Protein AF-A0A662INQ3-F1 (afdb_monomer)

Sequence (172 aa):
MEGEELARLAVEKHVGRTALNNLLWVINVRKDVAGVESYIRMQSARDVWGIEFARYLLDLLRKCGNDLSVFSKIVAIAHSTYEYYRTKPVMEALLRHKEQLLDIIRAFLASKNLGKECDISIRGKTLKVFIKQGIERRKRGDLARQLQKAI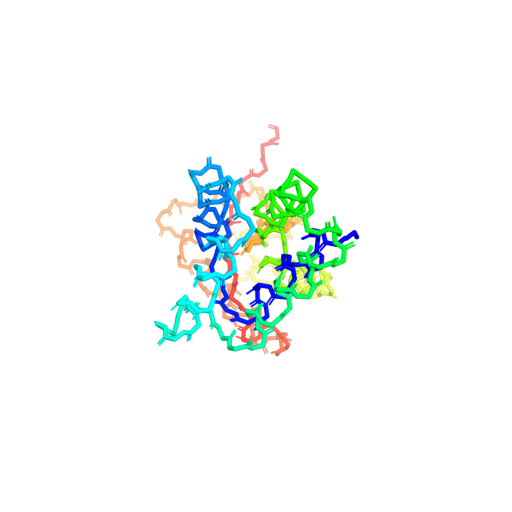KRRIPALGRVKFNILFERVEV

Solvent-accessible surface area (backbone atoms only — not comparable to full-atom values): 9357 Å² total; per-residue (Å²): 106,74,17,55,51,49,17,44,49,29,51,74,65,69,38,53,62,66,57,42,49,49,49,48,51,44,49,70,69,59,72,42,64,68,56,44,52,52,50,42,57,49,36,30,76,66,72,63,29,52,64,68,58,33,50,51,52,53,53,50,33,52,72,44,73,58,35,64,69,59,40,43,53,33,46,49,44,12,46,70,44,27,64,54,56,65,26,40,66,47,38,51,57,52,58,77,38,45,68,63,50,49,55,53,48,29,54,51,30,46,76,66,77,51,49,59,67,66,51,76,48,80,54,59,48,32,42,36,38,33,24,72,57,82,71,59,76,86,52,47,66,57,50,30,52,52,50,50,52,52,47,29,71,77,37,62,89,46,54,84,57,79,67,46,59,44,84,42,61,57,86,127

pLDDT: mean 94.36, std 5.31, range [53.88, 98.19]

Foldseek 3Di:
DLLQVLLLVCLVQVQDLVNLVVLLVQCVVVVALVSSLVVLVVCCVVVNGPPVSSVVLNVLCVVVVVPSVVSSVSSVSSSVCNLVSNQVVQLVLCVVCVVVLLVLVLVLCVVVVQHNDWDWDDDRQEIEIEGQHDDDPVCFQVSFVVSLVSCCVSPVSCVPRRGTYGYDYDDD

Radius of gyration: 21.88 Å; Cα contacts (8 Å, |Δi|>4): 205; chains: 1; bounding box: 46×32×57 Å

Secondary structure (DSSP, 8-state):
-HHHHHHHHHHHTT--HHHHHHHHHHHHHH-SHHHHHHHHHHHHHTTSS-HHHHHHHHHHHHHTTT-HHHHHHHHHHHHHHHHHHHHHHHHHHHHHTHHHHHHHHHHHHHHTTS-S-EEEEEETTEEEEEESSPPPHHHHHHHHHHHHHHHHHH-GGGSS---EEEEEE---

Structure (mmCIF, N/CA/C/O backbone):
data_AF-A0A662INQ3-F1
#
_entry.id   AF-A0A662INQ3-F1
#
loop_
_atom_site.group_PDB
_atom_site.id
_atom_site.type_s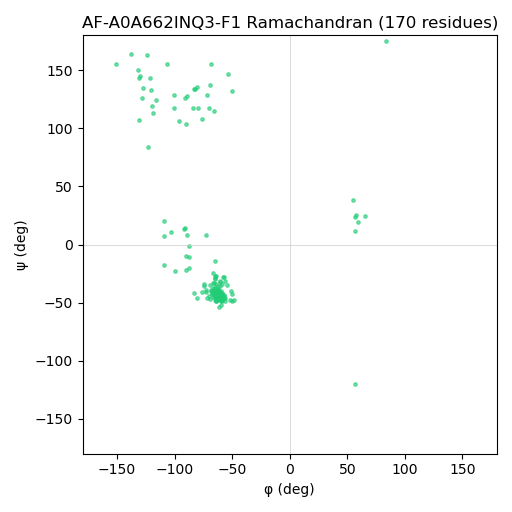ymbol
_atom_site.label_atom_id
_atom_site.label_alt_id
_atom_site.label_comp_id
_atom_site.label_asym_id
_atom_site.label_entity_id
_atom_site.label_seq_id
_atom_site.pdbx_PDB_ins_code
_atom_site.Cartn_x
_atom_site.Cartn_y
_atom_site.Cartn_z
_atom_site.occupancy
_atom_site.B_iso_or_equiv
_atom_site.auth_seq_id
_atom_site.auth_comp_id
_atom_site.auth_asym_id
_atom_site.auth_atom_id
_atom_site.pdbx_PDB_model_num
ATOM 1 N N . MET A 1 1 ? 0.612 11.247 -13.820 1.00 81.62 1 MET A N 1
ATOM 2 C CA . MET A 1 1 ? 1.952 11.326 -14.470 1.00 81.62 1 MET A CA 1
ATOM 3 C C . MET A 1 1 ? 2.464 9.919 -14.802 1.00 81.62 1 MET A C 1
ATOM 5 O O . MET A 1 1 ? 2.024 8.988 -14.145 1.00 81.62 1 MET A O 1
ATOM 9 N N . GLU A 1 2 ? 3.386 9.715 -15.758 1.00 92.44 2 GLU A N 1
ATOM 10 C CA . GLU A 1 2 ? 3.841 8.345 -16.118 1.00 92.44 2 GLU A CA 1
ATOM 11 C C . GLU A 1 2 ? 4.491 7.574 -14.950 1.00 92.44 2 GLU A C 1
ATOM 13 O O . GLU A 1 2 ? 4.317 6.363 -14.844 1.00 92.44 2 GLU A O 1
ATOM 18 N N . GLY A 1 3 ? 5.175 8.259 -14.024 1.00 94.31 3 GLY A N 1
ATOM 19 C CA . GLY A 1 3 ? 5.772 7.610 -12.845 1.00 94.31 3 GLY A CA 1
ATOM 20 C C . GLY A 1 3 ? 4.735 7.087 -11.848 1.00 94.31 3 GLY A C 1
ATOM 21 O O . GLY A 1 3 ? 4.871 5.993 -11.313 1.00 94.31 3 GLY A O 1
ATOM 22 N N . GLU A 1 4 ? 3.658 7.838 -11.639 1.00 96.75 4 GLU A N 1
ATOM 23 C CA . GLU A 1 4 ? 2.516 7.410 -10.823 1.00 96.75 4 GLU A CA 1
ATOM 24 C C . GLU A 1 4 ? 1.789 6.210 -11.435 1.00 96.75 4 GLU A C 1
ATOM 26 O O . GLU A 1 4 ? 1.406 5.277 -10.730 1.00 96.75 4 GLU A O 1
ATOM 31 N N . GLU A 1 5 ? 1.628 6.219 -12.758 1.00 96.75 5 GLU A N 1
ATOM 32 C CA . GLU A 1 5 ? 1.019 5.112 -13.486 1.00 96.75 5 GLU A CA 1
ATOM 33 C C . GLU A 1 5 ? 1.880 3.847 -13.394 1.00 96.75 5 GLU A C 1
ATOM 35 O O . GLU A 1 5 ? 1.370 2.766 -13.102 1.00 96.75 5 GLU A O 1
ATOM 40 N N . LEU A 1 6 ? 3.203 3.987 -13.524 1.00 97.44 6 LEU A N 1
ATOM 41 C CA . LEU A 1 6 ? 4.135 2.885 -13.307 1.00 97.44 6 LEU A CA 1
ATOM 42 C C . LEU A 1 6 ? 4.059 2.342 -11.867 1.00 97.44 6 LEU A C 1
ATOM 44 O O . LEU A 1 6 ? 4.086 1.126 -11.676 1.00 97.44 6 LEU A O 1
ATOM 48 N N . ALA A 1 7 ? 3.921 3.204 -10.852 1.00 97.69 7 ALA A N 1
ATOM 49 C CA . ALA A 1 7 ? 3.723 2.767 -9.466 1.00 97.69 7 ALA A CA 1
ATOM 50 C C . ALA A 1 7 ? 2.416 1.985 -9.284 1.00 97.69 7 ALA A C 1
ATOM 52 O O . ALA A 1 7 ? 2.410 0.934 -8.638 1.00 97.69 7 ALA A O 1
ATOM 53 N N . ARG A 1 8 ? 1.315 2.479 -9.864 1.00 96.75 8 ARG A N 1
ATOM 54 C CA . ARG A 1 8 ? 0.008 1.811 -9.841 1.00 96.75 8 ARG A CA 1
ATOM 55 C C . ARG A 1 8 ? 0.091 0.426 -10.478 1.00 96.75 8 ARG A C 1
ATOM 57 O O . ARG A 1 8 ? -0.337 -0.550 -9.861 1.00 96.75 8 ARG A O 1
ATOM 64 N N . LEU A 1 9 ? 0.697 0.336 -11.661 1.00 96.75 9 LEU A N 1
ATOM 65 C CA . LEU A 1 9 ? 0.875 -0.921 -12.380 1.00 96.75 9 LEU A CA 1
ATOM 66 C C . LEU A 1 9 ? 1.782 -1.892 -11.615 1.00 96.75 9 LEU A C 1
ATOM 68 O O . LEU A 1 9 ? 1.478 -3.079 -11.544 1.00 96.75 9 LEU A O 1
ATOM 72 N N . ALA A 1 10 ? 2.860 -1.405 -10.993 1.00 96.69 10 ALA A N 1
ATOM 73 C CA . ALA A 1 10 ? 3.734 -2.240 -10.171 1.00 96.69 10 ALA A CA 1
ATOM 74 C C . ALA A 1 10 ? 2.961 -2.893 -9.014 1.00 96.69 10 ALA A C 1
ATOM 76 O O . ALA A 1 10 ? 3.087 -4.094 -8.789 1.00 96.69 10 ALA A O 1
ATOM 77 N N . VAL A 1 11 ? 2.102 -2.136 -8.321 1.00 96.06 11 VAL A N 1
ATOM 78 C CA . VAL A 1 11 ? 1.241 -2.676 -7.253 1.00 96.06 11 VAL A CA 1
ATOM 79 C C . VAL A 1 11 ? 0.253 -3.712 -7.796 1.00 96.06 11 VAL A C 1
ATOM 81 O O . VAL A 1 11 ? 0.097 -4.773 -7.190 1.00 96.06 11 VAL A O 1
ATOM 84 N N . GLU A 1 12 ? -0.399 -3.420 -8.924 1.00 95.19 12 GLU A N 1
ATOM 85 C CA . GLU A 1 12 ? -1.380 -4.305 -9.567 1.00 95.19 12 GLU A CA 1
ATOM 86 C C . GLU A 1 12 ? -0.755 -5.631 -10.021 1.00 95.19 12 GLU A C 1
ATOM 88 O O . GLU A 1 12 ? -1.340 -6.693 -9.827 1.00 95.19 12 GLU A O 1
ATOM 93 N N . LYS A 1 13 ? 0.461 -5.576 -10.570 1.00 94.69 13 LYS A N 1
ATOM 94 C CA . LYS A 1 13 ? 1.213 -6.737 -11.066 1.00 94.69 13 LYS A CA 1
ATOM 95 C C . LYS A 1 13 ? 2.124 -7.367 -10.008 1.00 94.69 13 LYS A C 1
ATOM 97 O O . LYS A 1 13 ? 2.994 -8.159 -10.351 1.00 94.69 13 LYS A O 1
ATOM 102 N N . HIS A 1 14 ? 1.935 -7.021 -8.732 1.00 93.44 14 HIS A N 1
ATOM 103 C CA . HIS A 1 14 ? 2.686 -7.561 -7.592 1.00 93.44 14 HIS A CA 1
ATOM 104 C C . HIS A 1 14 ? 4.215 -7.365 -7.656 1.00 93.44 14 HIS A C 1
ATOM 106 O O . HIS A 1 14 ? 4.968 -8.085 -7.002 1.00 93.44 14 HIS A O 1
ATOM 112 N N . VAL A 1 15 ? 4.685 -6.345 -8.375 1.00 94.88 15 VAL A N 1
ATOM 113 C CA . VAL A 1 15 ? 6.100 -5.977 -8.448 1.00 94.88 15 VAL A CA 1
ATOM 114 C C . VAL A 1 15 ? 6.461 -5.089 -7.261 1.00 94.88 15 VAL A C 1
ATOM 116 O O . VAL A 1 15 ? 5.943 -3.988 -7.096 1.00 94.88 15 VAL A O 1
ATOM 119 N N . GLY A 1 16 ? 7.372 -5.569 -6.414 1.00 93.69 16 GLY A N 1
ATOM 120 C CA . GLY A 1 16 ? 7.753 -4.875 -5.186 1.00 93.69 16 GLY A CA 1
ATOM 121 C C . GLY A 1 16 ? 8.521 -3.566 -5.411 1.00 93.69 16 GLY A C 1
ATOM 122 O O . GLY A 1 16 ? 9.260 -3.406 -6.379 1.00 93.69 16 GLY A O 1
ATOM 123 N N . ARG A 1 17 ? 8.456 -2.657 -4.430 1.00 96.19 17 ARG A N 1
ATOM 124 C CA . ARG A 1 17 ? 9.241 -1.408 -4.404 1.00 96.19 17 ARG A CA 1
ATOM 125 C C . ARG A 1 17 ? 10.740 -1.632 -4.643 1.00 96.19 17 ARG A C 1
ATOM 127 O O . ARG A 1 17 ? 11.373 -0.867 -5.363 1.00 96.19 17 ARG A O 1
ATOM 134 N N . THR A 1 18 ? 11.297 -2.701 -4.073 1.00 96.12 18 THR A N 1
ATOM 135 C CA . THR A 1 18 ? 12.710 -3.075 -4.234 1.00 96.12 18 THR A CA 1
ATOM 136 C C . THR A 1 18 ? 13.075 -3.354 -5.690 1.00 96.12 18 THR A C 1
ATOM 138 O O . THR A 1 18 ? 14.164 -2.994 -6.116 1.00 96.12 18 THR A O 1
ATOM 141 N N . ALA A 1 19 ? 12.168 -3.932 -6.482 1.00 95.56 19 ALA A N 1
ATOM 142 C CA . ALA A 1 19 ? 12.409 -4.156 -7.904 1.00 95.56 19 ALA A CA 1
ATOM 143 C C . ALA A 1 19 ? 12.542 -2.837 -8.684 1.00 95.56 19 ALA A C 1
ATOM 145 O O . ALA A 1 19 ? 13.437 -2.720 -9.519 1.00 95.56 19 ALA A O 1
ATOM 146 N N . LEU A 1 20 ? 11.719 -1.828 -8.371 1.00 97.00 20 LEU A N 1
ATOM 147 C CA . LEU A 1 20 ? 11.854 -0.484 -8.949 1.00 97.00 20 LEU A CA 1
ATOM 148 C C . LEU A 1 20 ? 13.193 0.162 -8.558 1.00 97.00 20 LEU A C 1
ATOM 150 O O . LEU A 1 20 ? 13.865 0.753 -9.399 1.00 97.00 20 LEU A O 1
ATOM 154 N N . ASN A 1 21 ? 13.619 0.001 -7.302 1.00 97.38 21 ASN A N 1
ATOM 155 C CA . ASN A 1 21 ? 14.921 0.490 -6.844 1.00 97.38 21 ASN A CA 1
ATOM 156 C C . ASN A 1 21 ? 16.095 -0.224 -7.538 1.00 97.38 21 ASN A C 1
ATOM 158 O O . ASN A 1 21 ? 17.072 0.412 -7.925 1.00 97.38 21 ASN A O 1
ATOM 162 N N . ASN A 1 22 ? 15.991 -1.537 -7.745 1.00 96.81 22 ASN A N 1
ATOM 163 C CA . ASN A 1 22 ? 17.000 -2.301 -8.474 1.00 96.81 22 ASN A CA 1
ATOM 164 C C . ASN A 1 22 ? 17.083 -1.860 -9.939 1.00 96.81 22 ASN A C 1
ATOM 166 O O . ASN A 1 22 ? 18.182 -1.763 -10.477 1.00 96.81 22 ASN A O 1
ATOM 170 N N . LEU A 1 23 ? 15.951 -1.533 -10.571 1.00 97.12 23 LEU A N 1
ATOM 171 C CA . LEU A 1 23 ? 15.945 -0.958 -11.916 1.00 97.12 23 LEU A CA 1
ATOM 172 C C . LEU A 1 23 ? 16.677 0.393 -11.956 1.00 97.12 23 LEU A C 1
ATOM 174 O O . LEU A 1 23 ? 17.507 0.587 -12.838 1.00 97.12 23 LEU A O 1
ATOM 178 N N . LEU A 1 24 ? 16.453 1.288 -10.985 1.00 97.19 24 LEU A N 1
ATOM 179 C CA . LEU A 1 24 ? 17.217 2.544 -10.875 1.00 97.19 24 LEU A CA 1
ATOM 180 C C . LEU A 1 24 ? 18.721 2.295 -10.767 1.00 97.19 24 LEU A C 1
ATOM 182 O O . LEU A 1 24 ? 19.511 2.929 -11.468 1.00 97.19 24 LEU A O 1
ATOM 186 N N . TRP A 1 25 ? 19.114 1.347 -9.915 1.00 97.19 25 TRP A N 1
ATOM 187 C CA . TRP A 1 25 ? 20.512 0.960 -9.765 1.00 97.19 25 TRP A CA 1
ATOM 188 C C . TRP A 1 25 ? 21.097 0.444 -11.086 1.00 97.19 25 TRP A C 1
ATOM 190 O O . TRP A 1 25 ? 22.175 0.876 -11.487 1.00 97.19 25 TRP A O 1
ATOM 200 N N . VAL A 1 26 ? 20.365 -0.404 -11.816 1.00 96.75 26 VAL A N 1
ATOM 201 C CA . VAL A 1 26 ? 20.802 -0.917 -13.123 1.00 96.75 26 VAL A CA 1
ATOM 202 C C . VAL A 1 26 ? 20.949 0.189 -14.160 1.00 96.75 26 VAL A C 1
ATOM 204 O O . VAL A 1 26 ? 21.953 0.193 -14.872 1.00 96.75 26 VAL A O 1
ATOM 207 N N . ILE A 1 27 ? 19.998 1.125 -14.242 1.00 96.44 27 ILE A N 1
ATOM 208 C CA . ILE A 1 27 ? 20.085 2.269 -15.162 1.00 96.44 27 ILE A CA 1
ATOM 209 C C . ILE A 1 27 ? 21.371 3.059 -14.890 1.00 96.44 27 ILE A C 1
ATOM 211 O O . ILE A 1 27 ? 22.103 3.391 -15.822 1.00 96.44 27 ILE A O 1
ATOM 215 N N . ASN A 1 28 ? 21.687 3.291 -13.614 1.00 94.12 28 ASN A N 1
ATOM 216 C CA . ASN A 1 28 ? 22.882 4.024 -13.204 1.00 94.12 28 ASN A CA 1
ATOM 217 C C . ASN A 1 28 ? 24.198 3.264 -13.461 1.00 94.12 28 ASN A C 1
ATOM 219 O O . ASN A 1 28 ? 25.214 3.888 -13.767 1.00 94.12 28 ASN A O 1
ATOM 223 N N . VAL A 1 29 ? 24.201 1.934 -13.323 1.00 94.69 29 VAL A N 1
ATOM 224 C CA . VAL A 1 29 ? 25.405 1.104 -13.499 1.00 94.69 29 VAL A CA 1
ATOM 225 C C . VAL A 1 29 ? 25.704 0.825 -14.968 1.00 94.69 29 VAL A C 1
ATOM 227 O O . VAL A 1 29 ? 26.853 0.953 -15.378 1.00 94.69 29 VAL A O 1
ATOM 230 N N . ARG A 1 30 ? 24.697 0.439 -15.760 1.00 90.94 30 ARG A N 1
ATOM 231 C CA . ARG A 1 30 ? 24.897 0.053 -17.167 1.00 90.94 30 ARG A CA 1
ATOM 232 C C . ARG A 1 30 ? 25.098 1.267 -18.071 1.00 90.94 30 ARG A C 1
ATOM 234 O O . ARG A 1 30 ? 25.977 1.250 -18.919 1.00 90.94 30 ARG A O 1
ATOM 241 N N . LYS A 1 31 ? 24.321 2.336 -17.848 1.00 87.44 31 LYS A N 1
ATOM 242 C CA . LYS A 1 31 ? 24.356 3.595 -18.621 1.00 87.44 31 LYS A CA 1
ATOM 243 C C . LYS A 1 31 ? 24.125 3.442 -20.131 1.00 87.44 31 LYS A C 1
ATOM 245 O O . LYS A 1 31 ? 24.296 4.409 -20.866 1.00 87.44 31 LYS A O 1
ATOM 250 N N . ASP A 1 32 ? 23.685 2.273 -20.587 1.00 94.69 32 ASP A N 1
ATOM 251 C CA . ASP A 1 32 ? 23.354 1.992 -21.977 1.00 94.69 32 ASP A CA 1
ATOM 252 C C . ASP A 1 32 ? 21.968 1.331 -22.097 1.00 94.69 32 ASP A C 1
ATOM 254 O O . ASP A 1 32 ? 21.519 0.573 -21.230 1.00 94.69 32 ASP A O 1
ATOM 258 N N . VAL A 1 33 ? 21.259 1.660 -23.177 1.00 96.19 33 VAL A N 1
ATOM 259 C CA . VAL A 1 33 ? 19.861 1.25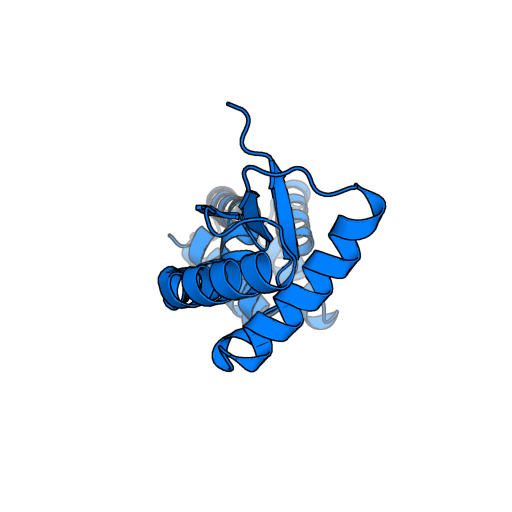3 -23.393 1.00 96.19 33 VAL A CA 1
ATOM 260 C C . VAL A 1 33 ? 19.750 -0.262 -23.547 1.00 96.19 33 VAL A C 1
ATOM 262 O O . VAL A 1 33 ? 18.900 -0.880 -22.909 1.00 96.19 33 VAL A O 1
ATOM 265 N N . ALA A 1 34 ? 20.638 -0.879 -24.331 1.00 96.75 34 ALA A N 1
ATOM 266 C CA . ALA A 1 34 ? 20.618 -2.319 -24.586 1.00 96.75 34 ALA A CA 1
ATOM 267 C C . ALA A 1 34 ? 20.821 -3.130 -23.295 1.00 96.75 34 ALA A C 1
ATOM 269 O O . ALA A 1 34 ? 20.138 -4.131 -23.054 1.00 96.75 34 ALA A O 1
ATOM 270 N N . GLY A 1 35 ? 21.710 -2.664 -22.422 1.00 96.56 35 GLY A N 1
ATOM 271 C CA . GLY A 1 35 ? 21.950 -3.203 -21.100 1.00 96.56 35 GLY A CA 1
ATOM 272 C C . GLY A 1 35 ? 20.708 -3.116 -20.219 1.00 96.56 35 GLY A C 1
ATOM 273 O O . GLY A 1 35 ? 20.347 -4.109 -19.581 1.00 96.56 35 GLY A O 1
ATOM 274 N N . VAL A 1 36 ? 20.024 -1.974 -20.187 1.00 97.06 36 VAL A N 1
ATOM 275 C CA . VAL A 1 36 ? 18.778 -1.817 -19.417 1.00 97.06 36 VAL A CA 1
ATOM 276 C C . VAL A 1 36 ? 17.662 -2.707 -19.977 1.00 97.06 36 VAL A C 1
ATOM 278 O O . VAL A 1 36 ? 17.016 -3.418 -19.208 1.00 97.06 36 VAL A O 1
ATOM 281 N N . GLU A 1 37 ? 17.480 -2.769 -21.298 1.00 97.44 37 GLU A N 1
ATOM 282 C CA . GLU A 1 37 ? 16.496 -3.656 -21.933 1.00 97.44 37 GLU A CA 1
ATOM 283 C C . GLU A 1 37 ? 16.760 -5.137 -21.637 1.00 97.44 37 GLU A C 1
ATOM 285 O O . GLU A 1 37 ? 15.841 -5.889 -21.306 1.00 97.44 37 GLU A O 1
ATOM 290 N N . SER A 1 38 ? 18.021 -5.562 -21.742 1.00 96.56 38 SER A N 1
ATOM 291 C CA . SER A 1 38 ? 18.449 -6.926 -21.42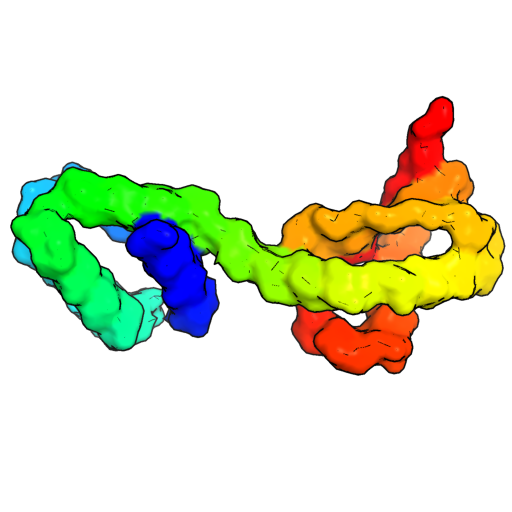7 1.00 96.56 38 SER A CA 1
ATOM 292 C C . SER A 1 38 ? 18.132 -7.276 -19.974 1.00 96.56 38 SER A C 1
ATOM 294 O O . SER A 1 38 ? 17.580 -8.343 -19.699 1.00 96.56 38 SER A O 1
ATOM 296 N N . TYR A 1 39 ? 18.382 -6.352 -19.040 1.00 96.19 39 TYR A N 1
ATOM 297 C CA . TYR A 1 39 ? 17.985 -6.536 -17.648 1.00 96.19 39 TYR A CA 1
ATOM 298 C C . TYR A 1 39 ? 16.468 -6.684 -17.501 1.00 96.19 39 TYR A C 1
ATOM 300 O O . TYR A 1 39 ? 16.031 -7.612 -16.823 1.00 96.19 39 TYR A O 1
ATOM 308 N N . ILE A 1 40 ? 15.673 -5.838 -18.170 1.00 96.06 40 ILE A N 1
ATOM 309 C CA . ILE A 1 40 ? 14.207 -5.913 -18.114 1.00 96.06 40 ILE A CA 1
ATOM 310 C C . ILE A 1 40 ? 13.694 -7.277 -18.593 1.00 96.06 40 ILE A C 1
ATOM 312 O O . ILE A 1 40 ? 12.899 -7.914 -17.902 1.00 96.06 40 ILE A O 1
ATOM 316 N N . ARG A 1 41 ? 14.199 -7.764 -19.731 1.00 95.38 41 ARG A N 1
ATOM 317 C CA . ARG A 1 41 ? 13.851 -9.088 -20.278 1.00 95.38 41 ARG A CA 1
ATOM 318 C C . ARG A 1 41 ? 14.311 -10.232 -19.369 1.00 95.38 41 ARG A C 1
ATOM 320 O O . ARG A 1 41 ? 13.616 -11.228 -19.207 1.00 95.38 41 ARG A O 1
ATOM 327 N N . MET A 1 42 ? 15.478 -10.099 -18.745 1.00 95.44 42 MET A N 1
ATOM 328 C CA . MET A 1 42 ? 15.993 -11.115 -17.829 1.00 95.44 42 MET A CA 1
ATOM 329 C C . MET A 1 42 ? 15.158 -11.204 -16.545 1.00 95.44 42 MET A C 1
ATOM 331 O O . MET A 1 42 ? 14.912 -12.305 -16.059 1.00 95.44 42 MET A O 1
ATOM 335 N N . GLN A 1 43 ? 14.715 -10.073 -15.984 1.00 93.44 43 GLN A N 1
ATOM 336 C CA . GLN A 1 43 ? 13.859 -10.084 -14.794 1.00 93.44 43 GLN A CA 1
ATOM 337 C C . GLN A 1 43 ? 12.498 -10.730 -15.069 1.00 93.44 43 GLN A C 1
ATOM 339 O O . GLN A 1 43 ? 11.947 -11.360 -14.165 1.00 93.44 43 GLN A O 1
ATOM 344 N N . SER A 1 44 ? 11.985 -10.647 -16.303 1.00 90.94 44 SER A N 1
ATOM 345 C CA . SER A 1 44 ? 10.758 -11.363 -16.655 1.00 90.94 44 SER A CA 1
ATOM 346 C C . SER A 1 44 ? 10.934 -12.859 -16.841 1.00 90.94 44 SER A C 1
ATOM 348 O O . SER A 1 44 ? 10.065 -13.623 -16.438 1.00 90.94 44 SER A O 1
ATOM 350 N N . ALA A 1 45 ? 12.080 -13.301 -17.357 1.00 90.19 45 ALA A N 1
ATOM 351 C CA . ALA A 1 45 ? 12.407 -14.725 -17.402 1.00 90.19 45 ALA A CA 1
ATOM 352 C C . ALA A 1 45 ? 12.617 -15.341 -16.003 1.00 90.19 45 ALA A C 1
ATOM 354 O O . ALA A 1 45 ? 12.447 -16.542 -15.828 1.00 90.19 45 ALA A O 1
ATOM 355 N N . ARG A 1 46 ? 12.989 -14.528 -15.004 1.00 86.75 46 ARG A N 1
ATOM 356 C CA . ARG A 1 46 ? 13.233 -14.956 -13.613 1.00 86.75 46 ARG A CA 1
ATOM 357 C C . ARG A 1 46 ? 11.991 -14.914 -12.717 1.00 86.75 46 ARG A C 1
ATOM 359 O O . ARG A 1 46 ? 12.140 -15.051 -11.508 1.00 86.75 46 ARG A O 1
ATOM 366 N N . ASP A 1 47 ? 10.813 -14.664 -13.288 1.00 81.62 47 ASP A N 1
ATOM 367 C CA . ASP A 1 47 ? 9.550 -14.483 -12.553 1.00 81.62 47 ASP A CA 1
ATOM 368 C C . ASP A 1 47 ? 9.605 -13.361 -11.493 1.00 81.62 47 ASP A C 1
ATOM 370 O O . ASP A 1 47 ? 8.848 -13.325 -10.527 1.00 81.62 47 ASP A O 1
ATOM 374 N N . VAL A 1 48 ? 10.523 -12.402 -11.666 1.00 83.50 48 VAL A N 1
ATOM 375 C CA . VAL A 1 48 ? 10.578 -11.203 -10.818 1.00 83.50 48 VAL A CA 1
ATOM 376 C C . VAL A 1 48 ? 9.579 -10.179 -11.343 1.00 83.50 48 VAL A C 1
ATOM 378 O O . VAL A 1 48 ? 8.881 -9.534 -10.559 1.00 83.50 48 VAL A O 1
ATOM 381 N N . TRP A 1 49 ? 9.504 -10.030 -12.670 1.00 87.38 49 TRP A N 1
ATOM 382 C CA . TRP A 1 49 ? 8.573 -9.137 -13.359 1.00 87.38 49 TRP A CA 1
ATOM 383 C C . TRP A 1 49 ? 7.665 -9.944 -14.281 1.00 87.38 49 TRP A C 1
ATOM 385 O O . TRP A 1 49 ? 8.138 -10.555 -15.230 1.00 87.38 49 TRP A O 1
ATOM 395 N N . GLY A 1 50 ? 6.349 -9.911 -14.075 1.00 89.62 50 GLY A N 1
ATOM 396 C CA . GLY A 1 50 ? 5.430 -10.489 -15.059 1.00 89.62 50 GLY A CA 1
ATOM 397 C C . GLY A 1 50 ? 5.680 -9.911 -16.462 1.00 89.62 50 GLY A C 1
ATOM 398 O O . GLY A 1 50 ? 6.051 -8.741 -16.604 1.00 89.62 50 GLY A O 1
ATOM 399 N N . ILE A 1 51 ? 5.471 -10.714 -17.513 1.00 92.31 51 ILE A N 1
ATOM 400 C CA . ILE A 1 51 ? 5.764 -10.320 -18.906 1.00 92.31 51 ILE A CA 1
ATOM 401 C C . ILE A 1 51 ? 5.078 -9.007 -19.317 1.00 92.31 51 ILE A C 1
ATOM 403 O O . ILE A 1 51 ? 5.659 -8.209 -20.050 1.00 92.31 51 ILE A O 1
ATOM 407 N N . GLU A 1 52 ? 3.873 -8.747 -18.809 1.00 93.62 52 GLU A N 1
ATOM 408 C CA . GLU A 1 52 ? 3.125 -7.511 -19.057 1.00 93.62 52 GLU A CA 1
ATOM 409 C C . GLU A 1 52 ? 3.826 -6.281 -18.470 1.00 93.62 52 GLU A C 1
ATOM 411 O O . GLU A 1 52 ? 3.926 -5.250 -19.131 1.00 93.62 52 GLU A O 1
ATOM 416 N N . PHE A 1 53 ? 4.368 -6.400 -17.254 1.00 96.12 53 PHE A N 1
ATOM 417 C CA . PHE A 1 53 ? 5.101 -5.315 -16.606 1.00 96.12 53 PHE A CA 1
ATOM 418 C C . PHE A 1 53 ? 6.418 -5.024 -17.333 1.00 96.12 53 PHE A C 1
ATOM 420 O O . PHE A 1 53 ? 6.759 -3.867 -17.571 1.00 96.12 53 PHE A O 1
ATOM 427 N N . ALA A 1 54 ? 7.133 -6.071 -17.755 1.00 96.00 54 ALA A N 1
ATOM 428 C CA . ALA A 1 54 ? 8.357 -5.923 -18.537 1.00 96.00 54 ALA A CA 1
ATOM 429 C C . ALA A 1 54 ? 8.100 -5.276 -19.909 1.00 96.00 54 ALA A C 1
ATOM 431 O O . ALA A 1 54 ? 8.849 -4.386 -20.308 1.00 96.00 54 ALA A O 1
ATOM 432 N N . ARG A 1 55 ? 7.025 -5.666 -20.610 1.00 96.31 55 ARG A N 1
ATOM 433 C CA . ARG A 1 55 ? 6.604 -5.013 -21.862 1.00 96.31 55 ARG A CA 1
ATOM 434 C C . ARG A 1 55 ? 6.305 -3.533 -21.645 1.00 96.31 55 ARG A C 1
ATOM 436 O O . ARG A 1 55 ? 6.862 -2.707 -22.359 1.00 96.31 55 ARG A O 1
ATOM 443 N N . TYR A 1 56 ? 5.528 -3.205 -20.613 1.00 97.44 56 TYR A N 1
ATOM 444 C CA . TYR A 1 56 ? 5.229 -1.817 -20.267 1.00 97.44 56 TYR A CA 1
ATOM 445 C C . TYR A 1 56 ? 6.502 -0.994 -20.020 1.00 97.44 56 TYR A C 1
ATOM 447 O O . TYR A 1 56 ? 6.617 0.112 -20.534 1.00 97.44 56 TYR A O 1
ATOM 455 N N . LEU A 1 57 ? 7.481 -1.530 -19.281 1.00 97.31 57 LEU A N 1
ATOM 456 C CA . LEU A 1 57 ? 8.760 -0.850 -19.042 1.00 97.31 57 LEU A CA 1
ATOM 457 C C . LEU A 1 57 ? 9.557 -0.599 -20.329 1.00 97.31 57 LEU A C 1
ATOM 459 O O . LEU A 1 57 ? 10.144 0.470 -20.474 1.00 97.31 57 LEU A O 1
ATOM 463 N N . LEU A 1 58 ? 9.587 -1.563 -21.253 1.00 97.50 58 LEU A N 1
ATOM 464 C CA . LEU A 1 58 ? 10.271 -1.407 -22.542 1.00 97.50 58 LEU A CA 1
ATOM 465 C C . LEU A 1 58 ? 9.573 -0.363 -23.421 1.00 97.50 58 LEU A C 1
ATOM 467 O O . LEU A 1 58 ? 10.237 0.476 -24.024 1.00 97.50 58 LEU A O 1
ATOM 471 N N . ASP A 1 59 ? 8.242 -0.376 -23.466 1.00 97.56 59 ASP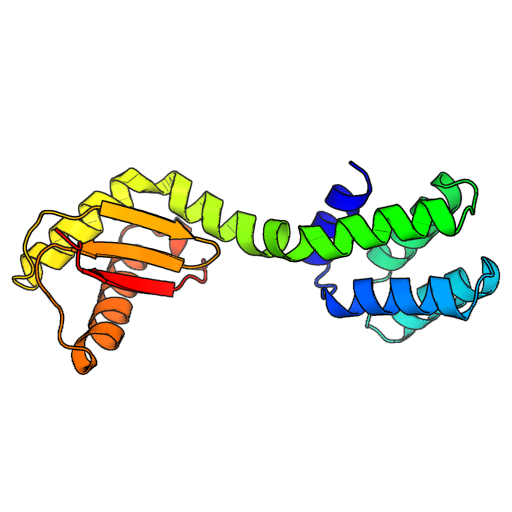 A N 1
ATOM 472 C CA . ASP A 1 59 ? 7.473 0.618 -24.216 1.00 97.56 59 ASP A CA 1
ATOM 473 C C . ASP A 1 59 ? 7.615 2.013 -23.604 1.00 97.56 59 ASP A C 1
ATOM 475 O O . ASP A 1 59 ? 7.754 2.994 -24.330 1.00 97.56 59 ASP A O 1
ATOM 479 N N . LEU A 1 60 ? 7.660 2.103 -22.275 1.00 97.50 60 LEU A N 1
ATOM 480 C CA . LEU A 1 60 ? 7.939 3.337 -21.550 1.00 97.50 60 LEU A CA 1
ATOM 481 C C . LEU A 1 60 ? 9.341 3.877 -21.867 1.00 97.50 60 LEU A C 1
ATOM 483 O O . LEU A 1 60 ? 9.488 5.056 -22.166 1.00 97.50 60 LEU A O 1
ATOM 487 N N . LEU A 1 61 ? 10.365 3.020 -21.876 1.00 97.25 61 LEU A N 1
ATOM 488 C CA . LEU A 1 61 ? 11.723 3.411 -22.262 1.00 97.25 61 LEU A CA 1
ATOM 489 C C . LEU A 1 61 ? 11.774 3.960 -23.699 1.00 97.25 61 LEU A C 1
ATOM 491 O O . LEU A 1 61 ? 12.395 4.996 -23.941 1.00 97.25 61 LEU A O 1
ATOM 495 N N . ARG A 1 62 ? 11.058 3.328 -24.635 1.00 96.88 62 ARG A N 1
ATOM 496 C CA . ARG A 1 62 ? 10.935 3.818 -26.018 1.00 96.88 62 ARG A CA 1
ATOM 497 C C . ARG A 1 62 ? 10.201 5.155 -26.100 1.00 96.88 62 ARG A C 1
ATOM 499 O O . ARG A 1 62 ? 10.637 6.030 -26.841 1.00 96.88 62 ARG A O 1
ATOM 506 N N . LYS A 1 63 ? 9.123 5.340 -25.328 1.00 96.31 63 LYS A N 1
ATOM 507 C CA . LYS A 1 63 ? 8.390 6.619 -25.236 1.00 96.31 63 LYS A CA 1
ATOM 508 C C . LYS A 1 63 ? 9.270 7.759 -24.726 1.00 96.31 63 LYS A C 1
ATOM 510 O O . LYS A 1 63 ? 9.108 8.887 -25.175 1.00 96.31 63 LYS A O 1
ATOM 515 N N . CYS A 1 64 ? 10.243 7.462 -23.867 1.00 95.56 64 CYS A N 1
ATOM 516 C CA . CYS A 1 64 ? 11.268 8.415 -23.437 1.00 95.56 64 CYS A CA 1
ATOM 517 C C . CYS A 1 64 ? 12.318 8.728 -24.521 1.00 95.56 64 CYS A C 1
ATOM 519 O O . CYS A 1 64 ? 13.338 9.332 -24.207 1.00 95.56 64 CYS A O 1
ATOM 521 N N . GLY A 1 65 ? 12.146 8.272 -25.767 1.00 94.00 65 GLY A N 1
ATOM 522 C CA . GLY A 1 65 ? 13.155 8.416 -26.820 1.00 94.00 65 GLY A CA 1
ATOM 523 C C . GLY A 1 65 ? 14.433 7.624 -26.534 1.00 94.00 65 GLY A C 1
ATOM 524 O O . GLY A 1 65 ? 15.501 7.997 -27.010 1.00 94.00 65 GLY A O 1
ATOM 525 N N . ASN A 1 66 ? 14.338 6.559 -25.727 1.00 93.44 66 ASN A N 1
ATOM 526 C CA . ASN A 1 66 ? 15.475 5.819 -25.175 1.00 93.44 66 ASN A CA 1
ATOM 527 C C . ASN A 1 66 ? 16.428 6.672 -24.310 1.00 93.44 66 ASN A C 1
ATOM 529 O O . ASN A 1 66 ? 17.563 6.268 -24.052 1.00 93.44 66 ASN A O 1
ATOM 533 N N . ASP A 1 67 ? 15.971 7.825 -23.812 1.00 96.75 67 ASP A N 1
ATOM 534 C CA . ASP A 1 67 ? 16.717 8.635 -22.853 1.00 96.75 67 ASP A CA 1
ATOM 535 C C . ASP A 1 67 ? 16.635 8.009 -21.450 1.00 96.75 67 ASP A C 1
ATOM 537 O O . ASP A 1 67 ? 15.606 8.048 -20.760 1.00 96.75 67 ASP A O 1
ATOM 541 N N . LEU A 1 68 ? 17.757 7.438 -21.007 1.00 96.44 68 LEU A N 1
ATOM 542 C CA . LEU A 1 68 ? 17.879 6.813 -19.692 1.00 96.44 68 LEU A CA 1
ATOM 543 C C . LEU A 1 68 ? 17.733 7.800 -18.527 1.00 96.44 68 LEU A C 1
ATOM 545 O O . LEU A 1 68 ? 17.308 7.389 -17.448 1.00 96.44 68 LEU A O 1
ATOM 549 N N . SER A 1 69 ? 18.048 9.082 -18.714 1.00 96.50 69 SER A N 1
ATOM 550 C CA . SER A 1 69 ? 17.861 10.117 -17.693 1.00 96.50 69 SER A CA 1
ATOM 551 C C . SER A 1 69 ? 16.377 10.378 -17.457 1.00 96.50 69 SE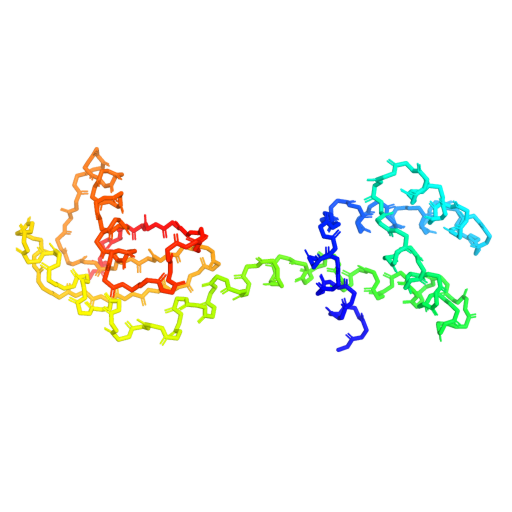R A C 1
ATOM 553 O O . SER A 1 69 ? 15.912 10.380 -16.312 1.00 96.50 69 SER A O 1
ATOM 555 N N . VAL A 1 70 ? 15.607 10.531 -18.537 1.00 97.00 70 VAL A N 1
ATOM 556 C CA . VAL A 1 70 ? 14.148 10.708 -18.465 1.00 97.00 70 VAL A CA 1
ATOM 557 C C . VAL A 1 70 ? 13.491 9.459 -17.884 1.00 97.00 70 VAL A C 1
ATOM 559 O O . VAL A 1 70 ? 12.728 9.556 -16.920 1.00 97.00 70 VAL A O 1
ATOM 562 N N . PHE A 1 71 ? 13.847 8.279 -18.395 1.00 98.12 71 PHE A N 1
ATOM 563 C CA . PHE A 1 71 ? 13.332 7.010 -17.886 1.00 98.12 71 PHE A CA 1
ATOM 564 C C . PHE A 1 71 ? 13.649 6.813 -16.394 1.00 98.12 71 PHE A C 1
ATOM 566 O O . PHE A 1 71 ? 12.759 6.476 -15.613 1.00 98.12 71 PHE A O 1
ATOM 573 N N . SER A 1 72 ? 14.877 7.116 -15.961 1.00 97.69 72 SER A N 1
ATOM 574 C CA . SER A 1 72 ? 15.283 7.051 -14.550 1.00 97.69 72 SER A CA 1
ATOM 575 C C . SER A 1 72 ? 14.427 7.950 -13.654 1.00 97.69 72 SER A C 1
ATOM 577 O O . SER A 1 72 ? 13.956 7.504 -12.608 1.00 97.69 72 SER A O 1
ATOM 579 N N . LYS A 1 73 ? 14.131 9.189 -14.076 1.00 97.88 73 LYS A N 1
ATOM 580 C CA . LYS A 1 73 ? 13.245 10.098 -13.322 1.00 97.88 73 LYS A CA 1
ATOM 581 C C . LYS A 1 73 ? 11.841 9.515 -13.152 1.00 97.88 73 LYS A C 1
ATOM 583 O O . LYS A 1 73 ? 11.278 9.591 -12.061 1.00 97.88 73 LYS A O 1
ATOM 588 N N . ILE A 1 74 ? 11.288 8.899 -14.197 1.00 98.12 74 ILE A N 1
ATOM 589 C CA . ILE A 1 74 ? 9.969 8.252 -14.143 1.00 98.12 74 ILE A CA 1
ATOM 590 C C . ILE A 1 74 ? 9.980 7.081 -13.156 1.00 98.12 74 ILE A C 1
ATOM 592 O O . ILE A 1 74 ? 9.111 7.003 -12.284 1.00 98.12 74 ILE A O 1
ATOM 596 N N . VAL A 1 75 ? 10.988 6.205 -13.236 1.00 97.94 75 VAL A N 1
ATOM 597 C CA . VAL A 1 75 ? 11.143 5.077 -12.303 1.00 97.94 75 VAL A CA 1
ATOM 598 C C . VAL A 1 75 ? 11.356 5.577 -10.866 1.00 97.94 75 VAL A C 1
ATOM 600 O O . VAL A 1 75 ? 10.823 4.986 -9.927 1.00 97.94 75 VAL A O 1
ATOM 603 N N . ALA A 1 76 ? 12.060 6.695 -10.668 1.00 98.00 76 ALA A N 1
ATOM 604 C CA . ALA A 1 76 ? 12.276 7.295 -9.353 1.00 98.00 76 ALA A CA 1
ATOM 605 C C . ALA A 1 76 ? 10.973 7.819 -8.735 1.00 98.00 76 ALA A C 1
ATOM 607 O O . ALA A 1 76 ? 10.713 7.571 -7.555 1.00 98.00 76 ALA A O 1
ATOM 608 N N . ILE A 1 77 ? 10.121 8.472 -9.535 1.00 98.12 77 ILE A N 1
ATOM 609 C CA . ILE A 1 77 ? 8.770 8.877 -9.118 1.00 98.12 77 ILE A CA 1
ATOM 610 C C . ILE A 1 77 ? 7.927 7.642 -8.784 1.00 98.12 77 ILE A C 1
ATOM 612 O O . ILE A 1 77 ? 7.226 7.624 -7.770 1.00 98.12 77 ILE A O 1
ATOM 616 N N . ALA A 1 78 ? 8.014 6.580 -9.588 1.00 98.19 78 ALA A N 1
ATOM 617 C CA . ALA A 1 78 ? 7.289 5.347 -9.307 1.00 98.19 78 ALA A CA 1
ATOM 618 C C . ALA A 1 78 ? 7.722 4.726 -7.969 1.00 98.19 78 ALA A C 1
ATOM 620 O O . ALA A 1 78 ? 6.897 4.361 -7.133 1.00 98.19 78 ALA A O 1
ATOM 621 N N . HIS A 1 79 ? 9.031 4.664 -7.722 1.00 97.94 79 HIS A N 1
ATOM 622 C CA . HIS A 1 79 ? 9.604 4.148 -6.483 1.00 97.94 79 HIS A CA 1
ATOM 623 C C . HIS A 1 79 ? 9.203 4.968 -5.241 1.00 97.94 79 HIS 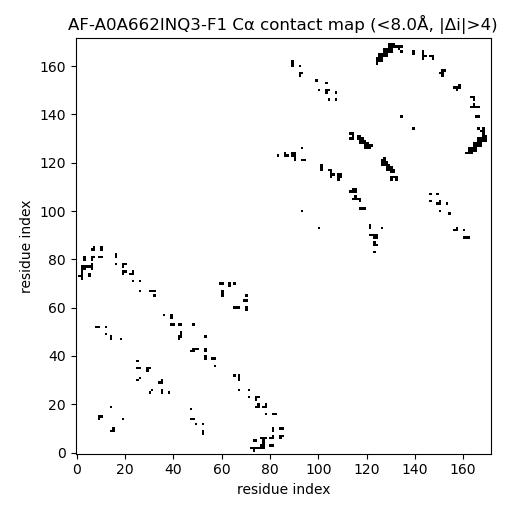A C 1
ATOM 625 O O . HIS A 1 79 ? 8.960 4.389 -4.173 1.00 97.94 79 HIS A O 1
ATOM 631 N N . SER A 1 80 ? 9.140 6.301 -5.353 1.00 96.94 80 SER A N 1
ATOM 632 C CA . SER A 1 80 ? 8.767 7.187 -4.242 1.00 96.94 80 SER A CA 1
ATOM 633 C C . SER A 1 80 ? 7.268 7.141 -3.933 1.00 96.94 80 SER A C 1
ATOM 635 O O . SER A 1 80 ? 6.883 7.158 -2.765 1.00 96.94 80 SER A O 1
ATOM 637 N N . THR A 1 81 ? 6.425 7.006 -4.959 1.00 97.00 81 THR A N 1
ATOM 638 C CA . THR A 1 81 ? 4.959 6.986 -4.824 1.00 97.00 81 THR A CA 1
ATOM 639 C C . THR A 1 81 ? 4.373 5.584 -4.623 1.00 97.00 81 THR A C 1
ATOM 641 O O . THR A 1 81 ? 3.209 5.456 -4.244 1.00 97.00 81 THR A O 1
ATOM 644 N N . TYR A 1 82 ? 5.165 4.521 -4.788 1.00 97.56 82 TYR A N 1
ATOM 645 C CA . TYR A 1 82 ? 4.725 3.126 -4.659 1.00 97.56 82 TYR A CA 1
ATOM 646 C C . TYR A 1 82 ? 3.913 2.843 -3.385 1.00 97.56 82 TYR A C 1
ATOM 648 O O . TYR A 1 82 ? 2.845 2.233 -3.433 1.00 97.56 82 TYR A O 1
ATOM 656 N N . GLU A 1 83 ? 4.393 3.304 -2.226 1.00 95.06 83 GLU A N 1
ATOM 657 C CA . GLU A 1 83 ? 3.725 3.051 -0.943 1.00 95.06 83 GLU A CA 1
ATOM 658 C C . GLU A 1 83 ? 2.352 3.722 -0.846 1.00 95.06 83 GLU A C 1
ATOM 660 O O . GLU A 1 83 ? 1.427 3.149 -0.258 1.00 95.06 83 GLU A O 1
ATOM 665 N N . TYR A 1 84 ? 2.191 4.891 -1.469 1.00 95.19 84 TYR A N 1
ATOM 666 C CA . TYR A 1 84 ? 0.893 5.544 -1.575 1.00 95.19 84 TYR A CA 1
ATOM 667 C C . TYR A 1 84 ? -0.078 4.651 -2.352 1.00 95.19 84 TYR A C 1
ATOM 669 O O . TYR A 1 84 ? -1.104 4.266 -1.797 1.00 95.19 84 TYR A O 1
ATOM 677 N N . TYR A 1 85 ? 0.270 4.198 -3.561 1.00 96.31 85 TYR A N 1
ATOM 678 C CA . TYR A 1 85 ? -0.606 3.322 -4.357 1.00 96.31 85 TYR A CA 1
ATOM 679 C C . TYR A 1 85 ? -0.856 1.956 -3.707 1.00 96.31 85 TYR A C 1
ATOM 681 O O . TYR A 1 85 ? -1.965 1.430 -3.782 1.00 96.31 85 TYR A O 1
ATOM 689 N N . ARG A 1 86 ? 0.126 1.401 -2.989 1.00 95.69 86 ARG A N 1
ATOM 690 C CA . ARG A 1 86 ? -0.028 0.138 -2.252 1.00 95.69 86 ARG A CA 1
ATOM 691 C C . ARG A 1 86 ? -1.018 0.244 -1.092 1.00 95.69 86 ARG A C 1
ATOM 693 O O . ARG A 1 86 ? -1.657 -0.743 -0.719 1.00 95.69 86 ARG A O 1
ATOM 700 N N . THR A 1 87 ? -1.093 1.407 -0.451 1.00 95.62 87 THR A N 1
ATOM 701 C CA . THR A 1 87 ? -1.929 1.626 0.740 1.00 95.62 87 THR A CA 1
ATOM 702 C C . THR A 1 87 ? -3.251 2.317 0.425 1.00 95.62 87 THR A C 1
ATOM 704 O O . THR A 1 87 ? -4.215 2.124 1.166 1.00 95.62 87 THR A O 1
ATOM 707 N N . LYS A 1 88 ? -3.332 3.040 -0.696 1.00 94.81 88 LYS A N 1
ATOM 708 C CA . LYS A 1 88 ? -4.500 3.795 -1.159 1.00 94.81 88 LYS A CA 1
ATOM 709 C C . LYS A 1 88 ? -5.799 2.981 -1.159 1.00 94.81 88 LYS A C 1
ATOM 711 O O . LYS A 1 88 ? -6.735 3.452 -0.518 1.00 94.81 88 LYS A O 1
ATOM 716 N N . PRO A 1 89 ? -5.869 1.745 -1.698 1.00 94.19 89 PRO A N 1
ATOM 717 C CA . PRO A 1 89 ? -7.109 0.966 -1.664 1.00 94.19 89 PRO A CA 1
ATOM 718 C C . PRO A 1 89 ? -7.629 0.698 -0.245 1.00 94.19 89 PRO A C 1
ATOM 720 O O . PRO A 1 89 ? -8.834 0.674 -0.012 1.00 94.19 89 PRO A O 1
ATOM 723 N N . VAL A 1 90 ? -6.726 0.518 0.727 1.00 95.94 90 VAL A N 1
ATOM 724 C CA . VAL A 1 90 ? -7.100 0.329 2.138 1.00 95.94 90 VAL A CA 1
ATOM 725 C C . VAL A 1 90 ? -7.608 1.639 2.735 1.00 95.94 90 VAL A C 1
ATOM 727 O O . VAL A 1 90 ? -8.641 1.638 3.401 1.00 95.94 90 VAL A O 1
ATOM 730 N N . MET A 1 91 ? -6.904 2.748 2.488 1.00 96.62 91 MET A N 1
ATOM 731 C CA . MET A 1 91 ? -7.299 4.073 2.976 1.00 96.62 91 MET A CA 1
ATOM 732 C C . MET A 1 91 ? -8.668 4.483 2.434 1.00 96.62 91 MET A C 1
ATOM 734 O O . MET A 1 91 ? -9.530 4.886 3.208 1.00 96.62 91 MET A O 1
ATOM 738 N N . GLU A 1 92 ? -8.889 4.330 1.130 1.00 96.69 92 GLU A N 1
ATOM 739 C CA . GLU A 1 92 ? -10.149 4.676 0.469 1.00 96.69 92 GLU A CA 1
ATOM 740 C C . GLU A 1 92 ? -11.302 3.790 0.935 1.00 96.69 92 GLU A C 1
ATOM 742 O O . GLU A 1 92 ? -12.400 4.294 1.164 1.00 96.69 92 GLU A O 1
ATOM 747 N N . ALA A 1 93 ? -11.061 2.489 1.134 1.00 96.75 93 ALA A N 1
ATOM 748 C CA . ALA A 1 93 ? -12.069 1.594 1.689 1.00 96.75 93 ALA A CA 1
ATOM 749 C C . ALA A 1 93 ? -12.479 2.019 3.108 1.00 96.75 93 ALA A C 1
ATOM 751 O O . ALA A 1 93 ? -13.668 2.083 3.405 1.00 96.75 93 ALA A O 1
ATOM 752 N N . LEU A 1 94 ? -11.521 2.355 3.978 1.00 97.31 94 LEU A N 1
ATOM 753 C CA . LEU A 1 94 ? -11.832 2.854 5.321 1.00 97.31 94 LEU A CA 1
ATOM 754 C C . LEU A 1 94 ? -12.558 4.205 5.267 1.00 97.31 94 LEU A C 1
ATOM 756 O O . LEU A 1 94 ? -13.552 4.391 5.963 1.00 97.31 94 LEU A O 1
ATOM 760 N N . LEU A 1 95 ? -12.098 5.129 4.418 1.00 96.69 95 LEU A N 1
ATOM 761 C CA . LEU A 1 95 ? -12.661 6.474 4.303 1.00 96.69 95 LEU A CA 1
ATOM 762 C C . LEU A 1 95 ? -14.102 6.451 3.783 1.00 96.69 95 LEU A C 1
ATOM 764 O O . LEU A 1 95 ? -14.954 7.156 4.316 1.00 96.69 95 LEU A O 1
ATOM 768 N N . ARG A 1 96 ? -14.401 5.590 2.803 1.00 97.56 96 ARG A N 1
ATOM 769 C CA . ARG A 1 96 ? -15.758 5.397 2.264 1.00 97.56 96 ARG A CA 1
ATOM 770 C C . ARG A 1 96 ? -16.772 5.000 3.338 1.00 97.56 96 ARG A C 1
ATOM 772 O O . ARG A 1 96 ? -17.953 5.291 3.205 1.00 97.56 96 ARG A O 1
ATOM 779 N N . HIS A 1 97 ? -16.311 4.342 4.398 1.00 97.25 97 HIS A N 1
ATOM 780 C CA . HIS A 1 97 ? -17.145 3.854 5.490 1.00 97.25 97 HIS A CA 1
ATOM 781 C C . HIS A 1 97 ? -16.950 4.639 6.797 1.00 97.25 97 HIS A C 1
ATOM 783 O O . HIS A 1 97 ? -17.290 4.126 7.861 1.00 97.25 97 HIS A O 1
ATOM 789 N N . LYS A 1 98 ? -16.413 5.868 6.743 1.00 96.31 98 LYS A N 1
ATOM 790 C CA . LYS A 1 98 ? -16.036 6.659 7.928 1.00 96.31 98 LYS A CA 1
ATOM 791 C C . LYS A 1 98 ? -17.161 6.793 8.965 1.00 96.31 98 LYS A C 1
ATOM 793 O O . LYS A 1 98 ? -16.922 6.521 10.138 1.00 96.31 98 LYS A O 1
ATOM 798 N N . GLU A 1 99 ? -18.374 7.139 8.540 1.00 96.50 99 GLU A N 1
ATOM 799 C CA . GLU A 1 99 ? -19.510 7.322 9.459 1.00 96.50 99 GLU A CA 1
ATOM 800 C C . GLU A 1 99 ? -19.941 6.000 10.113 1.00 96.50 99 GLU A C 1
ATOM 802 O O . GLU A 1 99 ? -20.043 5.906 11.334 1.00 96.50 99 GLU A O 1
ATOM 807 N N . GLN A 1 100 ? -20.058 4.920 9.331 1.00 97.38 100 GLN A N 1
ATOM 808 C CA . GLN A 1 100 ? -20.367 3.590 9.875 1.00 97.38 100 GLN A CA 1
ATOM 809 C C . GLN A 1 100 ? -19.271 3.096 10.830 1.00 97.38 100 GLN A C 1
ATOM 811 O O . GLN A 1 100 ? -19.563 2.463 11.845 1.00 97.38 100 GLN A O 1
ATOM 816 N N . LEU A 1 101 ? -17.999 3.376 10.519 1.00 97.69 101 LEU A N 1
ATOM 817 C CA . LEU A 1 101 ? -16.879 3.081 11.409 1.00 97.69 101 LEU A CA 1
ATOM 818 C C . LEU A 1 101 ? -17.047 3.808 12.744 1.00 97.69 101 LEU A C 1
ATOM 820 O O . LEU A 1 101 ? -16.928 3.158 13.781 1.00 97.69 101 LEU A O 1
ATOM 824 N N . LEU A 1 102 ? -17.354 5.108 12.728 1.00 97.50 102 LEU A N 1
ATOM 825 C CA . LEU A 1 102 ? -17.601 5.885 13.943 1.00 97.50 102 LEU A CA 1
ATOM 826 C C . LEU A 1 102 ? -18.722 5.267 14.783 1.00 97.50 102 LEU A C 1
ATOM 828 O O . LEU A 1 102 ? -18.510 5.015 15.967 1.00 97.50 102 LEU A O 1
ATOM 832 N N . ASP A 1 103 ? -19.865 4.930 14.189 1.00 97.12 103 ASP A N 1
ATOM 833 C CA . ASP A 1 103 ? -20.994 4.341 14.922 1.00 97.12 103 ASP A CA 1
ATOM 834 C C . ASP A 1 103 ? -20.644 2.993 15.564 1.00 97.12 103 ASP A C 1
ATOM 836 O O . ASP A 1 103 ? -20.944 2.734 16.735 1.00 97.12 103 ASP A O 1
ATOM 840 N N . ILE A 1 104 ? -19.943 2.131 14.823 1.00 97.62 104 ILE A N 1
ATOM 841 C CA . ILE A 1 104 ? -19.496 0.829 15.327 1.00 97.62 104 ILE A CA 1
ATOM 842 C C . ILE A 1 104 ? -18.500 1.006 16.469 1.00 97.62 104 ILE A C 1
ATOM 844 O O . ILE A 1 104 ? -18.597 0.289 17.467 1.00 97.62 104 ILE A O 1
ATOM 848 N N . ILE A 1 105 ? -17.557 1.939 16.332 1.00 97.25 105 ILE A N 1
ATOM 849 C CA . ILE A 1 105 ? -16.543 2.225 17.347 1.00 97.25 105 ILE A CA 1
ATOM 850 C C . ILE A 1 105 ? -17.207 2.774 18.607 1.00 97.25 105 ILE A C 1
ATOM 852 O O . ILE A 1 105 ? -16.950 2.248 19.685 1.00 97.25 105 ILE A O 1
ATOM 856 N N . ARG A 1 106 ? -18.115 3.748 18.492 1.00 96.75 106 ARG A N 1
ATOM 857 C CA . ARG A 1 106 ? -18.860 4.312 19.630 1.00 96.75 106 ARG A CA 1
ATOM 858 C C . ARG A 1 106 ? -19.649 3.239 20.376 1.00 96.75 106 ARG A C 1
ATOM 860 O O . ARG A 1 106 ? -19.568 3.150 21.601 1.00 96.75 106 ARG A O 1
ATOM 867 N N . ALA A 1 107 ? -20.361 2.378 19.646 1.00 96.69 107 ALA A N 1
ATOM 868 C CA . ALA A 1 107 ? -21.091 1.256 20.234 1.00 96.69 107 ALA A CA 1
ATOM 869 C C . ALA A 1 107 ? -20.151 0.244 20.914 1.00 96.69 107 ALA A C 1
ATOM 871 O O . ALA A 1 107 ? -20.449 -0.259 21.999 1.00 96.69 107 ALA A O 1
ATOM 872 N N . PHE A 1 108 ? -19.003 -0.046 20.297 1.00 96.81 108 PHE A N 1
ATOM 873 C CA . PHE A 1 108 ? -17.995 -0.935 20.866 1.00 96.81 108 PHE A CA 1
ATOM 874 C C . PHE A 1 108 ? -17.396 -0.360 22.155 1.00 96.81 108 PHE A C 1
ATOM 876 O O . PHE A 1 108 ? -17.356 -1.062 23.163 1.00 96.81 108 PHE A O 1
ATOM 883 N N . LEU A 1 109 ? -16.981 0.908 22.157 1.00 94.94 109 LEU A N 1
ATOM 884 C CA . LEU A 1 109 ? -16.412 1.574 23.330 1.00 94.94 109 LEU A CA 1
ATOM 885 C C . LEU A 1 109 ? -17.417 1.633 24.489 1.00 94.94 109 LEU A C 1
ATOM 887 O O . LEU A 1 109 ? -17.059 1.290 25.618 1.00 94.94 109 LEU A O 1
ATOM 891 N N . ALA A 1 110 ? -18.688 1.937 24.200 1.00 94.31 110 ALA A N 1
ATOM 892 C CA . ALA A 1 110 ? -19.767 1.890 25.186 1.00 94.31 110 ALA A CA 1
ATOM 893 C C . ALA A 1 110 ? -19.900 0.498 25.821 1.00 94.31 110 ALA A C 1
ATOM 895 O O . ALA A 1 110 ? -19.935 0.381 27.041 1.00 94.31 110 ALA A O 1
ATOM 896 N N . SER A 1 111 ? -19.883 -0.567 25.008 1.00 94.81 111 SER A N 1
ATOM 897 C CA . SER A 1 111 ? -19.975 -1.955 25.495 1.00 94.81 111 SER A CA 1
ATOM 898 C C . SER A 1 111 ? -18.783 -2.405 26.352 1.00 94.81 111 SER A C 1
ATOM 900 O O . SER A 1 111 ? -18.840 -3.451 26.997 1.00 94.81 111 SER A O 1
ATOM 902 N N . LYS A 1 112 ? -17.684 -1.643 26.339 1.00 93.62 112 LYS A N 1
ATOM 903 C CA . LYS A 1 112 ? -16.458 -1.908 27.101 1.00 93.62 112 LYS A CA 1
ATOM 904 C C . LYS A 1 112 ? -16.251 -0.926 28.254 1.00 93.62 112 LYS A C 1
ATOM 906 O O . LYS A 1 112 ? -15.193 -0.976 28.874 1.00 93.62 112 LYS A O 1
ATOM 911 N N . ASN A 1 113 ? -17.231 -0.063 28.539 1.00 90.94 113 ASN A N 1
ATOM 912 C CA . ASN A 1 113 ? -17.134 1.004 29.540 1.00 90.94 113 ASN A CA 1
ATOM 913 C C . ASN A 1 113 ? -15.925 1.933 29.313 1.00 90.94 113 ASN A C 1
ATOM 915 O O . ASN A 1 113 ? -15.274 2.344 30.267 1.00 90.94 113 ASN A O 1
ATOM 919 N N . LEU A 1 114 ? -15.618 2.244 28.045 1.00 89.94 114 LEU A N 1
ATOM 920 C CA . LEU A 1 114 ? -14.516 3.134 27.637 1.00 89.94 114 LEU A CA 1
ATOM 921 C C . LEU A 1 114 ? -14.996 4.538 27.217 1.00 89.94 114 LEU A C 1
ATOM 923 O O . LEU A 1 114 ? -14.239 5.313 26.631 1.00 89.94 114 LEU A O 1
ATOM 927 N N . GLY A 1 115 ? -16.270 4.849 27.479 1.00 88.56 115 GLY A N 1
ATOM 928 C CA . GLY A 1 115 ? -16.951 6.050 26.994 1.00 88.56 115 GLY A CA 1
ATOM 929 C C . GLY A 1 115 ? -17.511 5.901 25.574 1.00 88.56 115 GLY A C 1
ATOM 930 O O . GLY A 1 115 ? -17.342 4.876 24.920 1.00 88.56 115 GLY A O 1
ATOM 931 N N . LYS A 1 116 ? -18.232 6.926 25.108 1.00 86.12 116 LYS A N 1
ATOM 932 C CA . LYS A 1 116 ? -18.783 7.006 23.738 1.00 86.12 116 LYS A CA 1
ATOM 933 C C . LYS A 1 116 ? -18.080 8.047 22.874 1.00 86.12 116 LYS A C 1
ATOM 935 O O . LYS A 1 116 ? -18.216 8.022 21.659 1.00 86.12 116 LYS A O 1
ATOM 940 N N . GLU A 1 117 ? -17.361 8.974 23.491 1.00 89.31 117 GLU A N 1
ATOM 941 C CA . GLU A 1 117 ? -16.685 10.050 22.782 1.00 89.31 117 GLU A CA 1
ATOM 942 C C . GLU A 1 117 ? -15.381 9.537 22.179 1.00 89.31 117 GLU A C 1
ATOM 944 O O . GLU A 1 117 ? -14.470 9.108 22.893 1.00 89.31 117 GLU A O 1
ATOM 949 N N . CYS A 1 118 ? -15.308 9.575 20.853 1.00 92.88 118 CYS A N 1
ATOM 950 C CA . CYS A 1 118 ? -14.118 9.208 20.109 1.00 92.88 118 CYS A CA 1
ATOM 951 C C . CYS A 1 118 ? -14.024 9.974 18.791 1.00 92.88 118 CYS A C 1
ATOM 953 O O . CYS A 1 118 ? -15.046 10.343 18.205 1.00 92.88 118 CYS A O 1
ATOM 955 N N . ASP A 1 119 ? -12.797 10.104 18.301 1.00 94.19 119 ASP A N 1
ATOM 956 C CA . ASP A 1 119 ? -12.488 10.525 16.935 1.00 94.19 119 ASP A CA 1
ATOM 957 C C . ASP A 1 119 ? -11.618 9.463 16.245 1.00 94.19 119 ASP A C 1
ATOM 959 O O . ASP A 1 119 ? -11.043 8.586 16.903 1.00 94.19 119 ASP A O 1
ATOM 963 N N . ILE A 1 120 ? -11.529 9.509 14.917 1.00 96.25 120 ILE A N 1
ATOM 964 C CA . ILE A 1 120 ? -10.743 8.565 14.125 1.00 96.25 120 ILE A CA 1
ATOM 965 C C . ILE A 1 120 ? -9.841 9.255 13.104 1.00 96.25 120 ILE A C 1
ATOM 967 O O . ILE A 1 120 ? -10.220 10.210 12.435 1.00 96.25 120 ILE A O 1
ATOM 971 N N . SER A 1 121 ? -8.649 8.691 12.904 1.00 96.44 121 SER A N 1
ATOM 972 C CA . SER A 1 121 ? -7.739 9.073 11.818 1.00 96.44 121 SER A CA 1
ATOM 973 C C . SER A 1 121 ? -7.315 7.838 11.034 1.00 96.44 121 SER A C 1
ATOM 975 O O . SER A 1 121 ? -6.947 6.814 11.608 1.00 96.44 121 SER A O 1
ATOM 977 N N . ILE A 1 122 ? -7.347 7.933 9.707 1.00 96.44 122 ILE A N 1
ATOM 978 C CA . ILE A 1 122 ? -6.886 6.878 8.803 1.00 96.44 122 ILE A CA 1
ATOM 979 C C . ILE A 1 122 ? -5.494 7.269 8.311 1.00 96.44 122 ILE A C 1
ATOM 981 O O . ILE A 1 122 ? -5.329 8.299 7.662 1.00 96.44 122 ILE A O 1
ATOM 985 N N . ARG A 1 123 ? -4.480 6.460 8.632 1.00 93.00 123 ARG A N 1
ATOM 986 C CA . ARG A 1 123 ? -3.084 6.685 8.223 1.00 93.00 123 ARG A CA 1
ATOM 987 C C . ARG A 1 123 ? -2.506 5.412 7.620 1.00 93.00 123 ARG A C 1
ATOM 989 O O . ARG A 1 123 ? -2.234 4.446 8.338 1.00 93.00 123 ARG A O 1
ATOM 996 N N . GLY A 1 124 ? -2.329 5.391 6.300 1.00 92.75 124 GLY A N 1
ATOM 997 C CA . GLY A 1 124 ? -1.900 4.193 5.579 1.00 92.75 124 GLY A CA 1
ATOM 998 C C . GLY A 1 124 ? -2.852 3.025 5.846 1.00 92.75 124 GLY A C 1
ATOM 999 O O . GLY A 1 124 ? -4.049 3.111 5.597 1.00 92.75 124 GLY A O 1
ATOM 1000 N N . LYS A 1 125 ? -2.338 1.928 6.406 1.00 94.94 125 LYS A N 1
ATOM 1001 C CA . LYS A 1 125 ? -3.163 0.765 6.778 1.00 94.94 125 LYS A CA 1
ATOM 1002 C C . LYS A 1 125 ? -3.673 0.812 8.218 1.00 94.94 125 LYS A C 1
ATOM 1004 O O . LYS A 1 125 ? -4.112 -0.217 8.709 1.00 94.94 125 LYS A O 1
ATOM 1009 N N . THR A 1 126 ? -3.597 1.942 8.914 1.00 97.00 126 THR A N 1
ATOM 1010 C CA . THR A 1 126 ? -3.945 2.031 10.337 1.00 97.00 126 THR A CA 1
ATOM 1011 C C . THR A 1 126 ? -5.144 2.944 10.554 1.00 97.00 126 THR A C 1
ATOM 1013 O O . THR A 1 126 ? -5.116 4.115 10.184 1.00 97.00 126 THR A O 1
ATOM 1016 N N . LEU A 1 127 ? -6.172 2.405 11.205 1.00 97.62 127 LEU A N 1
ATOM 1017 C CA . LEU A 1 127 ? -7.279 3.148 11.790 1.00 97.62 127 LEU A CA 1
ATOM 1018 C C . LEU A 1 127 ? -6.910 3.504 13.234 1.00 97.62 127 LEU A C 1
ATOM 1020 O O . LEU A 1 127 ? -6.913 2.646 14.120 1.00 97.62 127 LEU A O 1
ATOM 1024 N N . LYS A 1 128 ? -6.550 4.763 13.462 1.00 97.06 128 LYS A N 1
ATOM 1025 C CA . LYS A 1 128 ? -6.347 5.304 14.803 1.00 97.06 128 LYS A CA 1
ATOM 1026 C C . LYS A 1 128 ? -7.691 5.691 15.397 1.00 97.06 128 LYS A C 1
ATOM 1028 O O . LYS A 1 128 ? -8.483 6.345 14.725 1.00 97.06 128 LYS A O 1
ATOM 1033 N N . VAL A 1 129 ? -7.916 5.295 16.640 1.00 96.50 129 VAL A N 1
ATOM 1034 C CA . VAL A 1 129 ? -9.106 5.616 17.423 1.00 96.50 129 VAL A CA 1
ATOM 1035 C C . VAL A 1 129 ? -8.657 6.409 18.639 1.00 96.50 129 VAL A C 1
ATOM 1037 O O . VAL A 1 129 ? -7.955 5.881 19.503 1.00 96.50 129 VAL A O 1
ATOM 1040 N N . PHE A 1 130 ? -9.055 7.672 18.688 1.00 94.69 130 PHE A N 1
ATOM 1041 C CA . PHE A 1 130 ? -8.751 8.574 19.785 1.00 94.69 130 P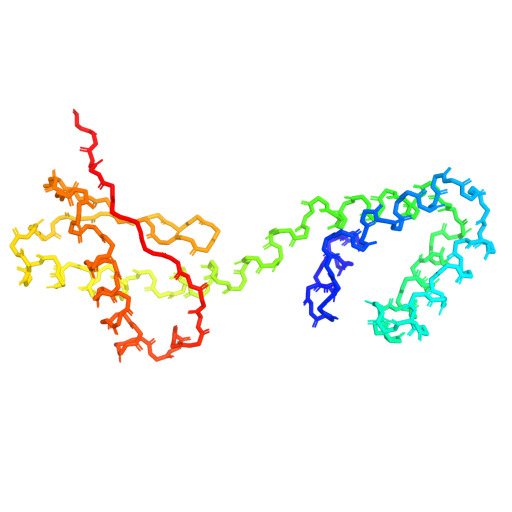HE A CA 1
ATOM 1042 C C . PHE A 1 130 ? -9.861 8.505 20.823 1.00 94.69 130 PHE A C 1
ATOM 1044 O O . PHE A 1 130 ? -11.033 8.670 20.490 1.00 94.69 130 PHE A O 1
ATOM 1051 N N . ILE A 1 131 ? -9.491 8.247 22.073 1.00 93.31 131 ILE A N 1
ATOM 1052 C CA . ILE A 1 131 ? -10.418 8.112 23.200 1.00 93.31 131 ILE A CA 1
ATOM 1053 C C . ILE A 1 131 ? -9.938 8.947 24.386 1.00 93.31 131 ILE A C 1
ATOM 1055 O O . ILE A 1 131 ? -8.738 9.138 24.583 1.00 93.31 131 ILE A O 1
ATOM 1059 N N . LYS A 1 132 ? -10.870 9.431 25.211 1.00 87.94 132 LYS A N 1
ATOM 1060 C CA . LYS A 1 132 ? -10.524 10.194 26.423 1.00 87.94 132 LYS A CA 1
ATOM 1061 C C . LYS A 1 132 ? -9.937 9.306 27.523 1.00 87.94 132 LYS A C 1
ATOM 1063 O O . LYS A 1 132 ? -8.976 9.682 28.195 1.00 87.94 132 LYS A O 1
ATOM 1068 N N . GLN A 1 133 ? -10.505 8.114 27.702 1.00 83.69 133 GLN A N 1
ATOM 1069 C CA . GLN A 1 133 ? -10.088 7.187 28.747 1.00 83.69 133 GLN A CA 1
ATOM 1070 C C . GLN A 1 133 ? -8.867 6.374 28.307 1.00 83.69 133 GLN A C 1
ATOM 1072 O O . GLN A 1 133 ? -8.818 5.831 27.206 1.00 83.69 133 GLN A O 1
ATOM 1077 N N . GLY A 1 134 ? -7.864 6.261 29.176 1.00 81.19 134 GLY A N 1
ATOM 1078 C CA . GLY A 1 134 ? -6.691 5.438 28.899 1.00 81.19 134 GLY A CA 1
ATOM 1079 C C . GLY A 1 134 ? -7.025 3.943 28.893 1.00 81.19 134 GLY A C 1
ATOM 1080 O O . GLY A 1 134 ? -7.706 3.446 29.784 1.00 81.19 134 GLY A O 1
ATOM 1081 N N . ILE A 1 135 ? -6.486 3.206 27.919 1.00 87.75 135 ILE A N 1
ATOM 1082 C CA . ILE A 1 135 ? -6.492 1.736 27.917 1.00 87.75 135 ILE A CA 1
ATOM 1083 C C . ILE A 1 135 ? -5.124 1.231 28.380 1.00 87.75 135 ILE A C 1
ATOM 1085 O O . ILE A 1 135 ? -4.092 1.607 27.805 1.00 87.75 135 ILE A O 1
ATOM 1089 N N . GLU A 1 136 ? -5.124 0.322 29.361 1.00 87.88 136 GLU A N 1
ATOM 1090 C CA . GLU A 1 136 ? -3.937 -0.428 29.792 1.00 87.88 136 GLU A CA 1
ATOM 1091 C C . GLU A 1 136 ? -3.214 -1.054 28.592 1.00 87.88 136 GLU A C 1
ATOM 1093 O O . GLU A 1 136 ? -3.828 -1.742 27.773 1.00 87.88 136 GLU A O 1
ATOM 1098 N N . ARG A 1 137 ? -1.888 -0.887 28.506 1.00 84.19 137 ARG A N 1
ATOM 1099 C CA . ARG A 1 137 ? -1.083 -1.341 27.356 1.00 84.19 137 ARG A CA 1
ATOM 1100 C C . ARG A 1 137 ? -1.349 -2.805 26.973 1.00 84.19 137 ARG A C 1
ATOM 1102 O O . ARG A 1 137 ? -1.533 -3.090 25.793 1.00 84.19 137 ARG A O 1
ATOM 1109 N N . ARG A 1 138 ? -1.460 -3.703 27.961 1.00 88.25 138 ARG A N 1
ATOM 1110 C CA . ARG A 1 138 ? -1.743 -5.140 27.762 1.00 88.25 138 ARG A CA 1
ATOM 1111 C C . ARG A 1 138 ? -3.116 -5.434 27.139 1.00 88.25 138 ARG A C 1
ATOM 1113 O O . ARG A 1 138 ? -3.264 -6.439 26.456 1.00 88.25 138 ARG A O 1
ATOM 1120 N N . LYS A 1 139 ? -4.109 -4.555 27.330 1.00 90.62 139 LYS A N 1
ATOM 1121 C CA . LYS A 1 139 ? -5.483 -4.722 26.820 1.00 90.62 139 LYS A CA 1
ATOM 1122 C C . LYS A 1 139 ? -5.664 -4.174 25.400 1.00 90.62 139 LYS A C 1
ATOM 1124 O O . LYS A 1 139 ? -6.596 -4.574 24.707 1.00 90.62 139 LYS A O 1
ATOM 1129 N N . ARG A 1 140 ? -4.776 -3.283 24.935 1.00 91.62 140 ARG A N 1
ATOM 1130 C CA . ARG A 1 140 ? -4.920 -2.591 23.637 1.00 91.62 140 ARG A CA 1
ATOM 1131 C C . ARG A 1 140 ? -4.969 -3.544 22.448 1.00 91.62 140 ARG A C 1
ATOM 1133 O O . ARG A 1 140 ? -5.829 -3.386 21.588 1.00 91.62 140 ARG A O 1
ATOM 1140 N N . GLY A 1 141 ? -4.068 -4.527 22.402 1.00 93.50 141 GLY A N 1
ATOM 1141 C CA . GLY A 1 141 ? -3.996 -5.474 21.284 1.00 93.50 141 GLY A CA 1
ATOM 1142 C C . GLY A 1 141 ? -5.244 -6.350 21.172 1.00 93.50 141 GLY A C 1
ATOM 1143 O O . GLY A 1 141 ? -5.758 -6.569 20.075 1.00 93.50 141 GLY A O 1
ATOM 1144 N N . ASP A 1 142 ? -5.771 -6.801 22.310 1.00 95.00 142 ASP A N 1
ATOM 1145 C CA . ASP A 1 142 ? -6.986 -7.608 22.330 1.00 95.00 142 ASP A CA 1
ATOM 1146 C C . ASP A 1 142 ? -8.229 -6.784 21.962 1.00 95.00 142 ASP A C 1
ATOM 1148 O O . ASP A 1 142 ? -9.001 -7.185 21.091 1.00 95.00 142 ASP A O 1
ATOM 1152 N N . LEU A 1 143 ? -8.366 -5.573 22.514 1.00 95.94 143 LEU A N 1
ATOM 1153 C CA . LEU A 1 143 ? -9.439 -4.651 22.134 1.00 95.94 143 LEU A CA 1
ATOM 1154 C C . LEU A 1 143 ? -9.395 -4.297 20.644 1.00 95.94 143 LEU A C 1
ATOM 1156 O O . LEU A 1 143 ? -10.440 -4.268 19.998 1.00 95.94 143 LEU A O 1
ATOM 1160 N N . ALA A 1 144 ? -8.204 -4.085 20.075 1.00 96.94 144 ALA A N 1
ATOM 1161 C CA . ALA A 1 144 ? -8.040 -3.800 18.651 1.00 96.94 144 ALA A CA 1
ATOM 1162 C C . ALA A 1 144 ? -8.526 -4.975 17.791 1.00 96.94 144 ALA A C 1
ATOM 1164 O O . ALA A 1 144 ? -9.253 -4.778 16.817 1.00 96.94 144 ALA A O 1
ATOM 1165 N N . ARG A 1 145 ? -8.195 -6.210 18.186 1.00 97.06 145 ARG A N 1
ATOM 1166 C CA . ARG A 1 145 ? -8.660 -7.429 17.511 1.00 97.06 145 ARG A CA 1
ATOM 1167 C C . ARG A 1 145 ? -10.177 -7.596 17.616 1.00 97.06 145 ARG A C 1
ATOM 1169 O O . ARG A 1 145 ? -10.821 -7.939 16.625 1.00 97.06 145 ARG A O 1
ATOM 1176 N N . GLN A 1 146 ? -10.755 -7.360 18.794 1.00 97.56 146 GLN A N 1
ATOM 1177 C CA . GLN A 1 146 ? -12.204 -7.439 19.003 1.00 97.56 146 GLN A CA 1
ATOM 1178 C C . GLN A 1 146 ? -12.951 -6.390 18.168 1.00 97.56 146 GLN A C 1
ATOM 1180 O O . GLN A 1 146 ? -13.902 -6.734 17.464 1.00 97.56 146 GLN A O 1
ATOM 1185 N N . LEU A 1 147 ? -12.488 -5.138 18.181 1.00 97.69 147 LEU A N 1
ATOM 1186 C CA . LEU A 1 147 ? -13.069 -4.064 17.379 1.00 97.69 147 LEU A CA 1
ATOM 1187 C C . LEU A 1 147 ? -12.941 -4.358 15.880 1.00 97.69 147 LEU A C 1
ATOM 1189 O O . LEU A 1 147 ? -13.901 -4.189 15.133 1.00 97.69 147 LEU A O 1
ATOM 1193 N N . GLN A 1 148 ? -11.797 -4.881 15.435 1.00 97.56 148 GLN A N 1
ATOM 1194 C CA . GLN A 1 148 ? -11.619 -5.271 14.040 1.00 97.56 148 GLN A CA 1
ATOM 1195 C C . GLN A 1 148 ? -12.620 -6.351 13.610 1.00 97.56 148 GLN A C 1
ATOM 1197 O O . GLN A 1 148 ? -13.196 -6.249 12.526 1.00 97.56 148 GLN A O 1
ATOM 1202 N N . LYS A 1 149 ? -12.870 -7.361 14.454 1.00 97.12 149 LYS A N 1
ATOM 1203 C CA . LYS A 1 149 ? -13.910 -8.371 14.198 1.00 97.12 149 LYS A CA 1
ATOM 1204 C C . LYS A 1 149 ? -15.299 -7.732 14.105 1.00 97.12 149 LYS A C 1
ATOM 1206 O O . LYS A 1 149 ? -16.051 -8.061 13.191 1.00 97.12 149 LYS A O 1
ATOM 1211 N N . ALA A 1 150 ? -15.625 -6.804 15.007 1.00 97.44 150 ALA A N 1
ATOM 1212 C CA . ALA A 1 150 ? -16.906 -6.098 14.997 1.00 97.44 150 ALA A CA 1
ATOM 1213 C C . ALA A 1 150 ? -17.104 -5.271 13.715 1.00 97.44 150 ALA A C 1
ATOM 1215 O O . ALA A 1 150 ? -18.155 -5.373 13.082 1.00 97.44 150 ALA A O 1
ATOM 1216 N N . ILE A 1 151 ? -16.078 -4.523 13.292 1.00 97.88 151 ILE A N 1
ATOM 1217 C CA . ILE A 1 151 ? -16.087 -3.746 12.045 1.00 97.88 151 ILE A CA 1
ATOM 1218 C C . ILE A 1 151 ? -16.300 -4.666 10.844 1.00 97.88 151 ILE A C 1
ATOM 1220 O O . ILE A 1 151 ? -17.215 -4.441 10.060 1.00 97.88 151 ILE A O 1
ATOM 1224 N N . LYS A 1 152 ? -15.510 -5.737 10.714 1.00 97.06 152 LYS A N 1
ATOM 1225 C CA . LYS A 1 152 ? -15.602 -6.652 9.565 1.00 97.06 152 LYS A CA 1
ATOM 1226 C C . LYS A 1 152 ? -16.931 -7.401 9.486 1.00 97.06 152 LYS A C 1
ATOM 1228 O O . LYS A 1 152 ? -17.366 -7.736 8.390 1.00 97.06 152 LYS A O 1
ATOM 1233 N N . ARG A 1 153 ? -17.578 -7.656 10.627 1.00 96.88 153 ARG A N 1
ATOM 1234 C CA . ARG A 1 153 ? -18.910 -8.274 10.680 1.00 96.88 153 ARG A CA 1
ATOM 1235 C C . ARG A 1 153 ? -20.013 -7.315 10.230 1.00 96.88 153 ARG A C 1
ATOM 1237 O O . ARG A 1 153 ? -20.959 -7.752 9.589 1.00 96.88 153 ARG A O 1
ATOM 1244 N N . ARG A 1 154 ? -19.917 -6.035 10.599 1.00 97.44 154 ARG A N 1
ATOM 1245 C 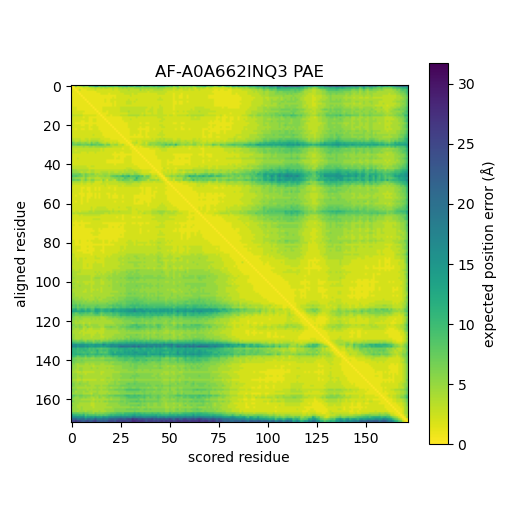CA . ARG A 1 154 ? -20.950 -5.022 10.320 1.00 97.44 154 ARG A CA 1
ATOM 1246 C C . ARG A 1 154 ? -20.746 -4.293 8.992 1.00 97.44 154 ARG A C 1
ATOM 1248 O O . ARG A 1 154 ? -21.711 -3.783 8.442 1.00 97.44 154 ARG A O 1
ATOM 1255 N N . ILE A 1 155 ? -19.522 -4.286 8.465 1.00 97.12 155 ILE A N 1
ATOM 1256 C CA . ILE A 1 155 ? -19.171 -3.712 7.163 1.00 97.12 155 ILE A CA 1
ATOM 1257 C C . ILE A 1 155 ? -18.527 -4.813 6.304 1.00 97.12 155 ILE A C 1
ATOM 1259 O O . ILE A 1 155 ? -17.296 -4.911 6.250 1.00 97.12 155 ILE A O 1
ATOM 1263 N N . PRO A 1 156 ? -19.330 -5.657 5.623 1.00 94.75 156 PRO A N 1
ATOM 1264 C CA . PRO A 1 156 ? -18.821 -6.788 4.841 1.00 94.75 156 PRO A CA 1
ATOM 1265 C C . PRO A 1 156 ? -17.790 -6.394 3.773 1.00 94.75 156 PRO A C 1
ATOM 1267 O O . PRO A 1 156 ? -16.842 -7.141 3.528 1.00 94.75 156 PRO A O 1
ATOM 1270 N N . ALA A 1 157 ? -17.907 -5.187 3.202 1.00 95.19 157 ALA A N 1
ATOM 1271 C CA . ALA A 1 157 ? -16.942 -4.632 2.249 1.00 95.19 157 ALA A CA 1
ATOM 1272 C C . ALA A 1 157 ? -15.507 -4.542 2.815 1.00 95.19 157 ALA A C 1
ATOM 1274 O O . ALA A 1 157 ? -14.534 -4.676 2.074 1.00 95.19 157 ALA A O 1
ATOM 1275 N N . LEU A 1 158 ? -15.351 -4.393 4.137 1.00 96.31 158 LEU A N 1
ATOM 1276 C CA . LEU A 1 158 ? -14.051 -4.371 4.816 1.00 96.31 158 LEU A CA 1
ATOM 1277 C C . LEU A 1 158 ? -13.545 -5.767 5.220 1.00 96.31 158 LEU A C 1
ATOM 1279 O O . LEU A 1 158 ? -12.442 -5.888 5.761 1.00 96.31 158 LEU A O 1
ATOM 1283 N N . GLY A 1 159 ? -14.300 -6.838 4.952 1.00 94.25 159 GLY A N 1
ATOM 1284 C CA . GLY A 1 159 ? -13.975 -8.200 5.387 1.00 94.25 159 GLY A CA 1
ATOM 1285 C C . GLY A 1 159 ? -12.595 -8.674 4.914 1.00 94.25 159 GLY A C 1
ATOM 1286 O O . GLY A 1 159 ? -11.784 -9.152 5.717 1.00 94.25 159 GLY A O 1
ATOM 1287 N N . ARG A 1 160 ? -12.282 -8.452 3.630 1.00 93.38 160 ARG A N 1
ATOM 1288 C CA . ARG A 1 160 ? -10.991 -8.815 3.011 1.00 93.38 160 ARG A CA 1
ATOM 1289 C C . ARG A 1 160 ? -9.914 -7.733 3.141 1.00 93.38 160 ARG A C 1
ATOM 1291 O O . ARG A 1 160 ? -8.743 -8.002 2.883 1.00 93.38 160 ARG A O 1
ATOM 1298 N N . VAL A 1 161 ? -10.277 -6.529 3.584 1.00 94.94 161 VAL A N 1
ATOM 1299 C CA . VAL A 1 161 ? -9.334 -5.417 3.745 1.00 94.94 161 VAL A CA 1
ATOM 1300 C C . VAL A 1 161 ? -8.419 -5.691 4.943 1.00 94.94 161 VAL A C 1
ATOM 1302 O O . VAL A 1 161 ? -8.869 -6.029 6.045 1.00 94.94 161 VAL A O 1
ATOM 1305 N N . LYS A 1 162 ? -7.105 -5.580 4.727 1.00 94.62 162 LYS A N 1
ATOM 1306 C CA . LYS A 1 162 ? -6.078 -5.748 5.765 1.00 94.62 162 LYS A CA 1
ATOM 1307 C C . LYS A 1 162 ? -5.674 -4.377 6.308 1.00 94.62 162 LYS A C 1
ATOM 1309 O O . LYS A 1 162 ? -4.970 -3.633 5.629 1.00 94.62 162 LYS A O 1
ATOM 1314 N N . PHE A 1 163 ? -6.111 -4.071 7.526 1.00 96.69 163 PHE A N 1
ATOM 1315 C CA . PHE A 1 163 ? -5.782 -2.842 8.250 1.00 96.69 163 PHE A CA 1
ATOM 1316 C C . PHE A 1 163 ? -5.485 -3.140 9.727 1.00 96.69 163 PHE A C 1
ATOM 1318 O O . PHE A 1 163 ? -5.808 -4.216 10.221 1.00 96.69 163 PHE A O 1
ATOM 1325 N N . ASN A 1 164 ? -4.869 -2.194 10.423 1.00 96.88 164 ASN A N 1
ATOM 1326 C CA . ASN A 1 164 ? -4.566 -2.227 11.847 1.00 96.88 164 ASN A CA 1
ATOM 1327 C C . ASN A 1 164 ? -5.497 -1.271 12.589 1.00 96.88 164 ASN A C 1
ATOM 1329 O O . ASN A 1 164 ? -5.965 -0.292 12.010 1.00 96.88 164 ASN A O 1
ATOM 1333 N N . ILE A 1 165 ? -5.714 -1.520 13.877 1.00 97.50 165 ILE A N 1
ATOM 1334 C CA . ILE A 1 165 ? -6.407 -0.587 14.765 1.00 97.50 165 ILE A CA 1
ATOM 1335 C C . ILE A 1 165 ? -5.464 -0.211 15.897 1.00 97.50 165 ILE A C 1
ATOM 1337 O O . ILE A 1 165 ? -4.842 -1.087 16.500 1.00 97.50 165 ILE A O 1
ATOM 1341 N N . LEU A 1 166 ? -5.368 1.083 16.181 1.00 95.81 166 LEU A N 1
ATOM 1342 C CA . LEU A 1 166 ? -4.564 1.614 17.272 1.00 95.81 166 LEU A CA 1
ATOM 1343 C C . LEU A 1 166 ? -5.419 2.542 18.127 1.00 95.81 166 LEU A C 1
ATOM 1345 O O . LEU A 1 166 ? -6.001 3.487 17.606 1.00 95.81 166 LEU A O 1
ATOM 1349 N N . PHE A 1 167 ? -5.468 2.287 19.432 1.00 94.56 167 PHE A N 1
ATOM 1350 C CA . PHE A 1 167 ? -6.084 3.208 20.381 1.00 94.56 167 PHE A CA 1
ATOM 1351 C C . PHE A 1 167 ? -5.050 4.207 20.892 1.00 94.56 167 PHE A C 1
ATOM 1353 O O . PHE A 1 167 ? -4.000 3.802 21.405 1.00 94.56 167 PHE A O 1
ATOM 1360 N N . GLU A 1 168 ? -5.374 5.491 20.793 1.00 92.06 168 GLU A N 1
ATOM 1361 C CA . GLU A 1 168 ? -4.581 6.598 21.323 1.00 92.06 168 GLU A CA 1
ATOM 1362 C C . GLU A 1 168 ? -5.426 7.400 22.313 1.00 92.06 168 GLU A C 1
ATOM 1364 O O . GLU A 1 168 ? -6.639 7.541 22.154 1.00 92.06 168 GLU A O 1
ATOM 1369 N N . ARG A 1 169 ? -4.787 7.881 23.382 1.00 87.94 169 ARG A N 1
ATOM 1370 C CA . ARG A 1 169 ? -5.447 8.774 24.331 1.00 87.94 169 ARG A CA 1
ATOM 1371 C C . ARG A 1 169 ? -5.418 10.179 23.737 1.00 87.94 169 ARG A C 1
ATOM 1373 O O . ARG A 1 169 ? -4.377 10.578 23.227 1.00 87.94 169 ARG A O 1
ATOM 1380 N N . VAL A 1 170 ? -6.530 10.904 23.807 1.00 83.56 170 VAL A N 1
ATOM 1381 C CA . VAL A 1 170 ? -6.529 12.344 23.519 1.00 83.56 170 VAL A CA 1
ATOM 1382 C C . VAL A 1 170 ? -5.694 13.021 24.606 1.00 83.56 170 VAL A C 1
ATOM 1384 O O . VAL A 1 170 ? -6.045 12.935 25.784 1.00 83.56 170 VAL A O 1
ATOM 1387 N N . GLU A 1 171 ? -4.567 13.616 24.224 1.00 64.12 171 GLU A N 1
ATOM 1388 C CA . GLU A 1 171 ? -3.866 14.573 25.081 1.00 64.12 171 GLU A CA 1
ATOM 1389 C C . GLU A 1 171 ? -4.742 15.826 25.134 1.00 64.12 171 GLU A C 1
ATOM 1391 O O . GLU A 1 171 ? -5.081 16.393 24.094 1.00 64.12 171 GLU A O 1
ATOM 1396 N N . VAL A 1 172 ? -5.212 16.152 26.337 1.00 53.88 172 VAL A N 1
ATOM 1397 C CA . VAL A 1 172 ? -5.920 17.397 26.646 1.00 53.88 172 VAL A CA 1
ATOM 1398 C C . VAL A 1 172 ? -4.922 18.309 27.326 1.00 53.88 172 VAL A C 1
ATOM 1400 O O . VAL A 1 172 ? -4.224 17.784 28.227 1.00 53.88 172 VAL A O 1
#

Mean predicted aligned error: 4.48 Å

Nearest PDB structures (foldseek):
  5xxu-assembly1_D  TM=5.464E-01  e=3.854E-01  Toxoplasma gondii
  3w65-assembly1_A-2  TM=3.872E-01  e=4.850E-01  Magnetospirillum gryphiswaldense MSR-1
  8g4i-assembly1_D  TM=3.854E-01  e=5.762E-01  Giardia duodenalis assemblage A
  3w66-assembly1_A-2  TM=4.095E-01  e=9.664E-01  Magnetospirillum gryphiswaldense MSR-1
  6h88-assembly1_A  TM=4.349E-01  e=2.879E+00  Magnetospirillum gryphiswaldense